Protein AF-A0A2E9CTK9-F1 (afdb_monomer)

Solvent-accessible surface area (backbone atoms only — not comparable to full-atom values): 4096 Å² total; per-residue (Å²): 130,83,79,82,72,87,67,53,73,70,54,47,54,51,52,51,49,57,40,45,79,71,69,48,56,70,65,60,53,36,50,52,53,8,48,55,50,38,55,49,49,42,75,74,47,71,88,56,93,81,86,80,86,61,58,98,51,71,71,15,54,21,39,61,57,46,105

Sequence (67 aa):
MSHASVLTAAQMRAAEQAAFDRGVDPYALMECAGKAVAQIIWRAGHRRDLLVLCGPGNNGGDGFVVA

Radius of gyration: 14.02 Å; Cα contacts (8 Å, |Δi|>4): 37; chains: 1; bounding box: 26×28×36 Å

Secondary structure (DSSP, 8-state):
--------HHHHHHHHHHHHTTT--HHHHHHHHHHHHHHHHHHHHTTS-------SSHHHHHHHHH-

Foldseek 3Di:
DPPPDPDDPVRVVVVLVVCVVVVDDLVVVLLVLLVVVLVVVCVVCVPDDDDQDADPDSVSSSSVSVD

Mean predicted aligned error: 3.96 Å

Structure (mmCIF, N/CA/C/O backbone):
data_AF-A0A2E9CTK9-F1
#
_entry.id   AF-A0A2E9CTK9-F1
#
loop_
_atom_site.group_PDB
_atom_site.id
_atom_site.type_symbol
_atom_site.label_atom_id
_atom_site.label_alt_id
_atom_site.label_comp_id
_atom_site.label_asym_id
_atom_site.label_entity_id
_atom_site.label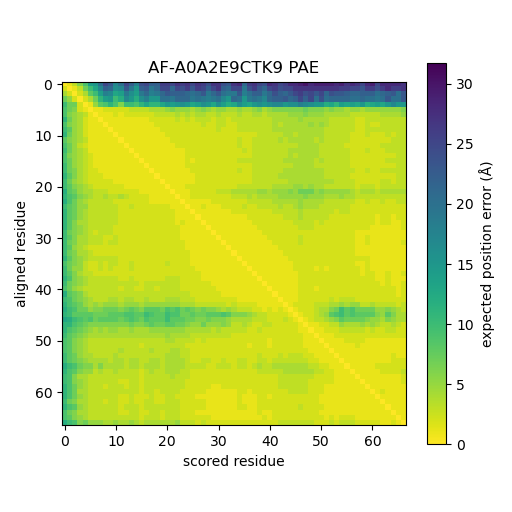_seq_id
_atom_site.pdbx_PDB_ins_code
_atom_site.Cartn_x
_atom_site.Cartn_y
_atom_site.Cartn_z
_atom_site.occupancy
_atom_site.B_iso_or_equiv
_atom_site.auth_seq_id
_atom_site.auth_comp_id
_atom_site.auth_asym_id
_atom_site.auth_atom_id
_atom_site.pdbx_PDB_model_num
ATOM 1 N N . MET A 1 1 ? -16.789 20.510 -5.823 1.00 44.59 1 MET A N 1
ATOM 2 C CA . MET A 1 1 ? -15.484 19.821 -5.903 1.00 44.59 1 MET A CA 1
ATOM 3 C C . MET A 1 1 ? -14.974 19.675 -4.483 1.00 44.59 1 MET A C 1
ATOM 5 O O . MET A 1 1 ? -14.732 20.697 -3.857 1.00 44.59 1 MET A O 1
ATOM 9 N N . SER A 1 2 ? -14.908 18.466 -3.920 1.00 57.16 2 SER A N 1
ATOM 10 C CA . SER A 1 2 ? -14.221 18.305 -2.635 1.00 57.16 2 SER A CA 1
ATOM 11 C C . SER A 1 2 ? -12.745 18.606 -2.872 1.00 57.16 2 SER A C 1
ATOM 13 O O . SER A 1 2 ? -12.138 17.993 -3.752 1.00 57.16 2 SER A O 1
ATOM 15 N N . HIS A 1 3 ? -12.169 19.551 -2.135 1.00 62.09 3 HIS A N 1
ATOM 16 C CA . HIS A 1 3 ? -10.719 19.682 -2.099 1.00 62.09 3 HIS A CA 1
ATOM 17 C C . HIS A 1 3 ? -10.160 18.349 -1.598 1.00 62.09 3 HIS A C 1
ATOM 19 O O . HIS A 1 3 ? -10.447 17.947 -0.473 1.00 62.09 3 HIS A O 1
ATOM 25 N N . ALA A 1 4 ? -9.436 17.627 -2.454 1.00 68.50 4 ALA A N 1
ATOM 26 C CA . ALA A 1 4 ? -8.693 16.458 -2.016 1.00 68.50 4 ALA A CA 1
ATOM 27 C C . ALA A 1 4 ? -7.552 16.967 -1.132 1.00 68.50 4 ALA A C 1
ATOM 29 O O . ALA A 1 4 ? -6.577 17.539 -1.620 1.00 68.50 4 ALA A O 1
ATOM 30 N N . SER A 1 5 ? -7.730 16.851 0.178 1.00 84.50 5 SER A N 1
ATOM 31 C CA . SER A 1 5 ? -6.728 17.243 1.159 1.00 84.50 5 SER A CA 1
ATOM 32 C C . SER A 1 5 ? -5.533 16.302 1.053 1.00 84.50 5 SER A C 1
ATOM 34 O O . SER A 1 5 ? -5.697 15.087 1.149 1.00 84.50 5 SER A O 1
ATOM 36 N N . VAL A 1 6 ? -4.324 16.847 0.917 1.00 91.75 6 VAL A N 1
ATOM 37 C CA . VAL A 1 6 ? -3.115 16.068 1.202 1.00 91.75 6 VAL A CA 1
ATOM 38 C C . VAL A 1 6 ? -3.088 15.821 2.710 1.00 91.75 6 VAL A C 1
ATOM 40 O O . VAL A 1 6 ? -3.030 16.769 3.493 1.00 91.75 6 VAL A O 1
ATOM 43 N N . LEU A 1 7 ? -3.191 14.556 3.113 1.00 94.12 7 LEU A N 1
ATOM 44 C CA . LEU A 1 7 ? -3.192 14.151 4.516 1.00 94.12 7 LEU A CA 1
ATOM 45 C C . LEU A 1 7 ? -1.761 13.934 5.014 1.00 94.12 7 LEU A C 1
ATOM 47 O O . LEU A 1 7 ? -0.900 13.428 4.296 1.00 94.12 7 LEU A O 1
ATOM 51 N N . THR A 1 8 ? -1.517 14.260 6.280 1.00 96.44 8 THR A N 1
ATOM 52 C CA . THR A 1 8 ? -0.329 13.770 6.989 1.00 96.44 8 THR A CA 1
ATOM 53 C C . THR A 1 8 ? -0.415 12.251 7.176 1.00 96.44 8 THR A C 1
ATOM 55 O O . THR A 1 8 ? -1.503 11.672 7.179 1.00 96.44 8 THR A O 1
ATOM 58 N N . ALA A 1 9 ? 0.720 11.589 7.423 1.00 95.19 9 ALA A N 1
ATOM 59 C CA . ALA A 1 9 ? 0.736 10.148 7.695 1.00 95.19 9 ALA A CA 1
ATOM 60 C C . ALA A 1 9 ? -0.153 9.755 8.892 1.00 95.19 9 ALA A C 1
ATOM 62 O O . ALA A 1 9 ? -0.804 8.713 8.868 1.00 95.19 9 ALA A O 1
ATOM 63 N N . ALA A 1 10 ? -0.218 10.600 9.927 1.00 97.25 10 ALA A N 1
ATOM 64 C CA . ALA A 1 10 ? -1.091 10.373 11.077 1.00 97.25 10 ALA A CA 1
ATOM 65 C C . ALA A 1 10 ? -2.579 10.462 10.697 1.00 97.25 10 ALA A C 1
ATOM 67 O O . ALA A 1 10 ? -3.373 9.630 11.125 1.00 97.25 10 ALA A O 1
ATOM 68 N N . GLN A 1 11 ? -2.948 11.430 9.854 1.00 96.94 11 GLN A N 1
ATOM 69 C CA . GLN A 1 11 ? -4.321 11.581 9.366 1.00 96.94 11 GLN A CA 1
ATOM 70 C C . GLN A 1 11 ? -4.743 10.425 8.452 1.00 96.94 11 GLN A C 1
ATOM 72 O O . GLN A 1 11 ? -5.873 9.962 8.569 1.00 96.94 11 GLN A O 1
ATOM 77 N N . MET A 1 12 ? -3.853 9.933 7.582 1.00 94.88 12 MET A N 1
ATOM 78 C CA . MET A 1 12 ? -4.154 8.782 6.722 1.00 94.88 12 MET A CA 1
ATOM 79 C C . MET A 1 12 ? -4.412 7.519 7.552 1.00 94.88 12 MET A C 1
ATOM 81 O O . MET A 1 12 ? -5.449 6.886 7.383 1.00 94.88 12 MET A O 1
ATOM 85 N N . ARG A 1 13 ? -3.544 7.219 8.530 1.00 94.56 13 ARG A N 1
ATOM 86 C CA . ARG A 1 13 ? -3.739 6.084 9.451 1.00 94.56 13 ARG A CA 1
ATOM 87 C C . ARG A 1 13 ? -5.046 6.187 10.233 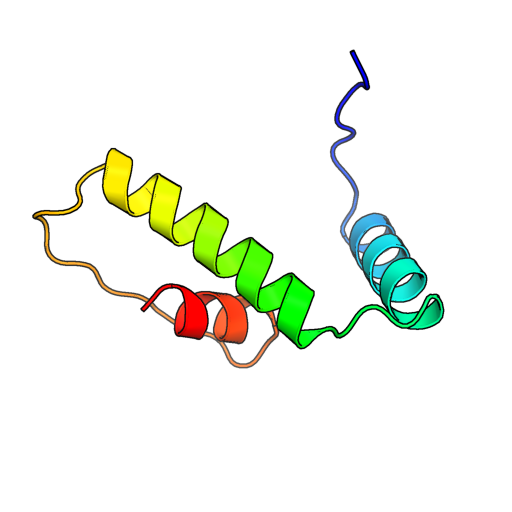1.00 94.56 13 ARG A C 1
ATOM 89 O O . ARG A 1 13 ? -5.740 5.193 10.404 1.00 94.56 13 ARG A O 1
ATOM 96 N N . ALA A 1 14 ? -5.399 7.388 10.695 1.00 96.62 14 ALA A N 1
ATOM 97 C CA . ALA A 1 14 ? -6.668 7.613 11.381 1.00 96.62 14 ALA A CA 1
ATOM 98 C C . ALA A 1 14 ? -7.876 7.388 10.453 1.00 96.62 14 ALA A C 1
ATOM 100 O O . ALA A 1 14 ? -8.891 6.853 10.891 1.00 96.62 14 ALA A O 1
ATOM 101 N N . ALA A 1 15 ? -7.770 7.763 9.175 1.00 94.94 15 ALA A N 1
ATOM 102 C CA . ALA A 1 15 ? -8.818 7.524 8.187 1.00 94.94 15 ALA A CA 1
ATOM 103 C C . ALA A 1 15 ? -8.979 6.030 7.854 1.00 94.94 15 ALA A C 1
ATOM 105 O O . ALA A 1 15 ? -10.110 5.553 7.779 1.00 94.94 15 ALA A O 1
ATOM 106 N N . GLU A 1 16 ? -7.875 5.293 7.705 1.00 95.00 16 GLU A N 1
ATOM 107 C CA . GLU A 1 16 ? -7.887 3.832 7.528 1.00 95.00 16 GLU A CA 1
ATOM 108 C C . GLU A 1 16 ? -8.516 3.143 8.739 1.00 95.00 16 GLU A C 1
ATOM 110 O O . GLU A 1 16 ? -9.456 2.366 8.583 1.00 95.00 16 GLU A O 1
ATOM 115 N N . GLN A 1 17 ? -8.080 3.502 9.951 1.00 96.06 17 GLN A N 1
ATOM 116 C CA . GLN A 1 17 ? -8.640 2.947 11.180 1.00 96.06 17 GLN A CA 1
ATOM 117 C C . GLN A 1 17 ? -10.145 3.213 11.281 1.00 96.06 17 GLN A C 1
ATOM 119 O O . GLN A 1 17 ? -10.911 2.297 11.552 1.00 96.06 17 GLN A O 1
ATOM 124 N N . ALA A 1 18 ? -10.594 4.431 10.966 1.00 97.25 18 ALA A N 1
ATOM 125 C CA . ALA A 1 18 ? -12.017 4.758 10.959 1.00 97.25 18 ALA A CA 1
ATOM 126 C C . ALA A 1 18 ? -12.822 3.955 9.918 1.00 97.25 18 ALA A C 1
ATOM 128 O O . ALA A 1 18 ? -14.024 3.761 10.100 1.00 97.25 18 ALA A O 1
ATOM 129 N N . ALA A 1 19 ? -12.201 3.503 8.823 1.00 96.12 19 ALA A N 1
ATOM 130 C CA . ALA A 1 19 ? -12.834 2.591 7.873 1.00 96.12 19 ALA A CA 1
ATOM 131 C C . ALA A 1 19 ? -12.924 1.168 8.447 1.00 96.12 19 ALA A C 1
ATOM 133 O O . ALA A 1 19 ? -13.987 0.549 8.369 1.00 96.12 19 ALA A O 1
ATOM 134 N N . PHE A 1 20 ? -11.857 0.680 9.083 1.00 95.81 20 PHE A N 1
ATOM 135 C CA . PHE A 1 20 ? -11.838 -0.632 9.739 1.00 95.81 20 PHE A CA 1
ATOM 136 C C . PHE A 1 20 ? -12.854 -0.715 10.880 1.00 95.81 20 PHE A C 1
ATOM 138 O O . PHE A 1 20 ? -13.602 -1.684 10.968 1.00 95.81 20 PHE A O 1
ATOM 145 N N . ASP A 1 21 ? -12.968 0.341 11.687 1.00 97.56 21 ASP A N 1
ATOM 146 C CA . ASP A 1 21 ? -13.942 0.440 12.780 1.00 97.56 21 ASP A CA 1
ATOM 147 C C . ASP A 1 21 ? -15.396 0.390 12.273 1.00 97.56 21 ASP A C 1
ATOM 149 O O . ASP A 1 21 ? -16.312 0.020 13.007 1.00 97.56 21 ASP A O 1
ATOM 153 N N . ARG A 1 22 ? -15.624 0.737 10.998 1.00 97.38 22 ARG A N 1
ATOM 154 C CA . ARG A 1 22 ? -16.924 0.622 10.310 1.00 97.38 22 ARG A CA 1
ATOM 155 C C . ARG A 1 22 ? -17.137 -0.740 9.644 1.00 97.38 22 ARG A C 1
ATOM 157 O O . ARG A 1 22 ? -18.147 -0.923 8.968 1.00 97.38 22 ARG A O 1
ATOM 164 N N . GLY A 1 23 ? -16.212 -1.680 9.825 1.00 97.44 23 GLY A N 1
ATOM 165 C CA . GLY A 1 23 ? -16.284 -3.035 9.283 1.00 97.44 23 GLY A CA 1
ATOM 166 C C . GLY A 1 23 ? -15.799 -3.168 7.841 1.00 97.44 23 GLY A C 1
ATOM 167 O O . GLY A 1 23 ? -16.095 -4.175 7.201 1.00 97.44 23 GLY A O 1
ATOM 168 N N . VAL A 1 24 ? -15.080 -2.176 7.303 1.00 97.31 24 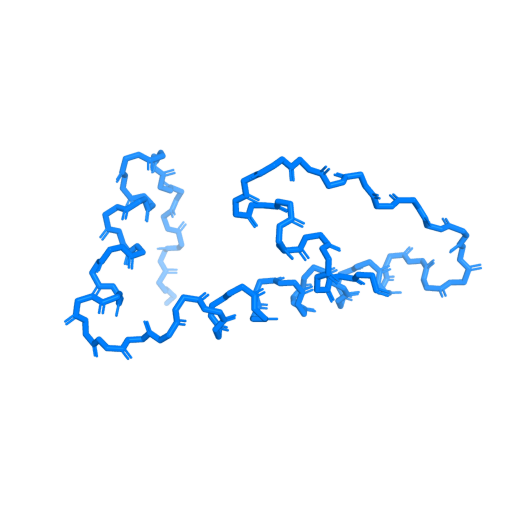VAL A N 1
ATOM 169 C CA . VAL A 1 24 ? -14.429 -2.334 5.996 1.00 97.31 24 VAL A CA 1
ATOM 170 C C . VAL A 1 24 ? -13.281 -3.327 6.135 1.00 97.31 24 VAL A C 1
ATOM 172 O O . VAL A 1 24 ? -12.410 -3.151 6.986 1.00 97.31 24 VAL A O 1
ATOM 175 N N . ASP A 1 25 ? -13.271 -4.348 5.280 1.00 96.12 25 ASP A N 1
ATOM 176 C CA . ASP A 1 25 ? -12.179 -5.315 5.206 1.00 96.12 25 ASP A CA 1
ATOM 177 C C . ASP A 1 25 ? -10.878 -4.619 4.752 1.00 96.12 25 ASP A C 1
ATOM 179 O O . ASP A 1 25 ? -10.851 -4.031 3.661 1.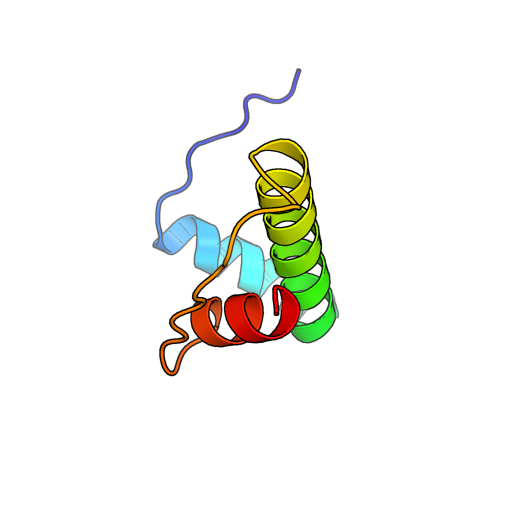00 96.12 25 ASP A O 1
ATOM 183 N N . PRO A 1 26 ? -9.791 -4.676 5.547 1.00 93.88 26 PRO A N 1
ATOM 184 C CA . PRO A 1 26 ? -8.491 -4.155 5.141 1.00 93.88 26 PRO A CA 1
ATOM 185 C C . PRO A 1 26 ? -8.001 -4.705 3.801 1.00 93.88 26 PRO A C 1
ATOM 187 O O . PRO A 1 26 ? -7.391 -3.964 3.028 1.00 93.88 26 PRO A O 1
ATOM 190 N N . TYR A 1 27 ? -8.297 -5.972 3.494 1.00 95.38 27 TYR A N 1
ATOM 191 C CA . TYR A 1 27 ? -7.895 -6.569 2.225 1.00 95.38 27 TYR A CA 1
ATOM 192 C C . TYR A 1 27 ? -8.641 -5.944 1.042 1.00 95.38 27 TYR A C 1
ATOM 194 O O . TYR A 1 27 ? -8.026 -5.638 0.026 1.00 95.38 27 TYR A O 1
ATOM 202 N N . ALA A 1 28 ? -9.927 -5.620 1.195 1.00 96.12 28 ALA A N 1
ATOM 203 C CA . ALA A 1 28 ? -10.689 -4.940 0.148 1.00 96.12 28 ALA A CA 1
ATOM 204 C C . ALA A 1 28 ? -10.144 -3.529 -0.164 1.00 96.12 28 ALA A C 1
ATOM 206 O O . ALA A 1 28 ? -10.176 -3.084 -1.316 1.00 96.12 28 ALA A O 1
ATOM 207 N N . LEU A 1 29 ? -9.616 -2.809 0.839 1.00 95.56 29 LEU A N 1
ATOM 208 C CA . LEU A 1 29 ? -8.933 -1.529 0.599 1.00 95.56 29 LEU A CA 1
ATOM 209 C C . LEU A 1 29 ? -7.611 -1.720 -0.156 1.00 95.56 29 LEU A C 1
ATOM 211 O O . LEU A 1 29 ? -7.340 -0.958 -1.086 1.00 95.56 29 LEU A O 1
ATOM 215 N N . MET A 1 30 ? -6.836 -2.748 0.196 1.00 96.94 30 MET A N 1
ATOM 216 C CA . MET A 1 30 ? -5.602 -3.131 -0.502 1.00 96.94 30 MET A CA 1
ATOM 217 C C . MET A 1 30 ? -5.876 -3.517 -1.965 1.00 96.94 30 MET A C 1
ATOM 219 O O . MET A 1 30 ? -5.207 -3.030 -2.875 1.00 96.94 30 MET A O 1
ATOM 223 N N . GLU A 1 31 ? -6.922 -4.308 -2.225 1.00 97.81 31 GLU A N 1
ATOM 224 C CA . GLU A 1 31 ? -7.363 -4.651 -3.582 1.00 97.81 31 GLU A CA 1
ATOM 225 C C . GLU A 1 31 ? -7.726 -3.405 -4.401 1.00 97.81 31 GLU A C 1
ATOM 227 O O . GLU A 1 31 ? -7.356 -3.277 -5.573 1.00 97.81 31 GLU A O 1
ATOM 232 N N . CYS A 1 32 ? -8.427 -2.452 -3.780 1.00 97.06 32 CYS A N 1
ATOM 233 C CA . CYS A 1 32 ? -8.782 -1.185 -4.410 1.00 97.06 32 CYS A CA 1
ATOM 234 C C . CYS A 1 32 ? -7.534 -0.359 -4.767 1.00 97.06 32 CYS A C 1
ATOM 236 O O . CYS A 1 32 ? -7.413 0.119 -5.902 1.00 97.06 32 CYS A O 1
ATOM 238 N N . 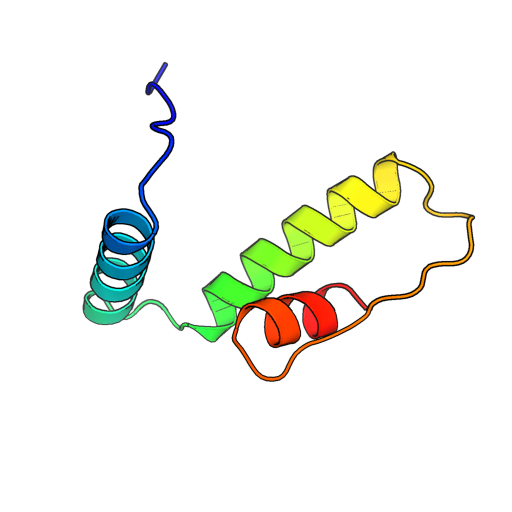ALA A 1 33 ? -6.591 -0.229 -3.828 1.00 96.88 33 ALA A N 1
ATOM 239 C CA . ALA A 1 33 ? -5.342 0.499 -4.022 1.00 96.88 33 ALA A CA 1
ATOM 240 C C . ALA A 1 33 ? -4.485 -0.136 -5.127 1.00 96.88 33 ALA A C 1
ATOM 242 O O . ALA A 1 33 ? -4.123 0.542 -6.096 1.00 96.88 33 ALA A O 1
ATOM 243 N N . GLY A 1 34 ? -4.234 -1.444 -5.045 1.00 97.75 34 GLY A N 1
ATOM 244 C CA . GLY A 1 34 ? -3.451 -2.174 -6.038 1.00 97.75 34 GLY A CA 1
ATOM 245 C C . GLY A 1 34 ? -4.073 -2.113 -7.435 1.00 97.75 34 GLY A C 1
ATOM 246 O O . GLY A 1 34 ? -3.384 -1.792 -8.405 1.00 97.75 34 GLY A O 1
ATOM 247 N N . LYS A 1 35 ? -5.397 -2.280 -7.559 1.00 97.88 35 LYS A N 1
ATOM 248 C C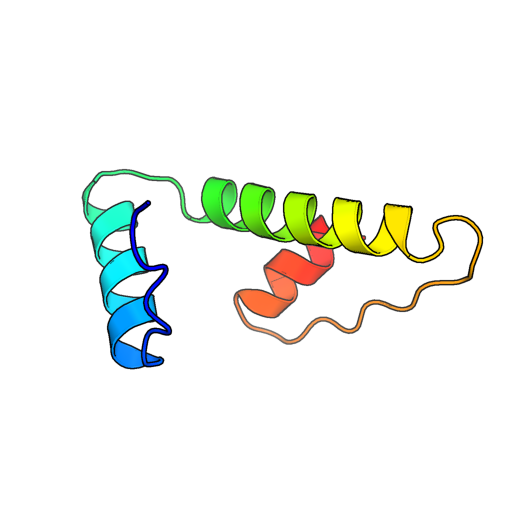A . LYS A 1 35 ? -6.105 -2.133 -8.843 1.00 97.88 35 LYS A CA 1
ATOM 249 C C . LYS A 1 35 ? -5.951 -0.732 -9.436 1.00 97.88 35 LYS A C 1
ATOM 251 O O . LYS A 1 35 ? -5.745 -0.600 -10.645 1.00 97.88 35 LYS A O 1
ATOM 256 N N . ALA A 1 36 ? -6.051 0.318 -8.621 1.00 98.12 36 ALA A N 1
ATOM 257 C CA . ALA A 1 36 ? -5.870 1.691 -9.087 1.00 98.12 36 ALA A CA 1
ATOM 258 C C . ALA A 1 36 ? -4.440 1.925 -9.607 1.00 98.12 36 ALA A C 1
ATOM 260 O O . ALA A 1 36 ? -4.262 2.521 -10.675 1.00 98.12 36 ALA A O 1
ATOM 261 N N . VAL A 1 37 ? -3.431 1.400 -8.905 1.00 97.56 37 VAL A N 1
ATOM 262 C CA . VAL A 1 37 ? -2.023 1.455 -9.330 1.00 97.56 37 VAL A CA 1
ATOM 263 C C . VAL A 1 37 ? -1.812 0.676 -10.632 1.00 97.56 37 VAL A C 1
ATOM 265 O O . VAL A 1 37 ? -1.269 1.233 -11.589 1.00 97.56 37 VAL A O 1
ATOM 268 N N . ALA A 1 38 ? -2.312 -0.558 -10.727 1.00 96.81 38 ALA A N 1
ATOM 269 C CA . ALA A 1 38 ? -2.211 -1.388 -11.928 1.00 96.81 38 ALA A CA 1
ATOM 270 C C . ALA A 1 38 ? -2.832 -0.702 -13.157 1.00 96.81 38 ALA A C 1
ATOM 272 O O . ALA A 1 38 ? -2.249 -0.698 -14.241 1.00 96.81 38 ALA A O 1
ATOM 273 N N . GLN A 1 39 ? -3.974 -0.028 -12.993 1.00 97.88 39 GLN A N 1
ATOM 274 C CA . GLN A 1 39 ? -4.596 0.750 -14.068 1.00 97.88 39 GLN A CA 1
ATOM 275 C C . GLN A 1 39 ? -3.734 1.932 -14.535 1.00 97.88 39 GLN A C 1
ATOM 277 O O . GLN A 1 39 ? -3.730 2.258 -15.726 1.00 97.88 39 GLN A O 1
ATOM 282 N N . ILE A 1 40 ? -3.021 2.599 -13.623 1.00 97.56 40 ILE A N 1
ATOM 283 C CA . ILE A 1 40 ? -2.088 3.680 -13.973 1.00 97.56 40 ILE A CA 1
ATOM 284 C C . ILE A 1 40 ? -0.893 3.110 -14.742 1.00 97.56 40 ILE A C 1
ATOM 286 O O . ILE A 1 40 ? -0.572 3.626 -15.813 1.00 97.56 40 ILE A O 1
ATOM 290 N N . ILE A 1 41 ? -0.286 2.027 -14.245 1.00 96.69 41 ILE A N 1
ATOM 291 C CA . ILE A 1 41 ? 0.837 1.338 -14.901 1.00 96.69 41 ILE A CA 1
ATOM 292 C C . ILE A 1 41 ? 0.438 0.887 -16.308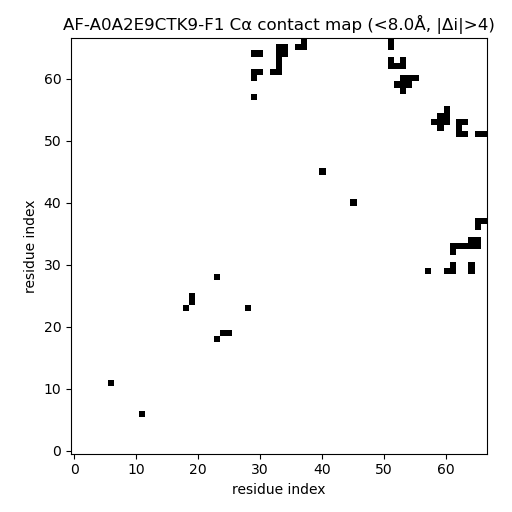 1.00 96.69 41 ILE A C 1
ATOM 294 O O . ILE A 1 41 ? 1.166 1.135 -17.272 1.00 96.69 41 ILE A O 1
ATOM 298 N N . TRP A 1 42 ? -0.756 0.306 -16.446 1.00 96.50 42 TRP A N 1
ATOM 299 C CA . TRP A 1 42 ? -1.277 -0.138 -17.732 1.00 96.50 42 TRP A CA 1
ATOM 300 C C . TRP A 1 42 ? -1.317 1.011 -18.749 1.00 96.50 42 TRP A C 1
ATOM 302 O O . TRP A 1 42 ? -0.787 0.903 -19.857 1.00 96.50 42 TRP A O 1
ATOM 312 N N . ARG A 1 43 ? -1.885 2.158 -18.355 1.00 97.50 43 ARG A N 1
ATOM 313 C CA . ARG A 1 43 ? -1.944 3.354 -19.210 1.00 97.50 43 ARG A CA 1
ATOM 314 C C . ARG A 1 43 ? -0.564 3.934 -19.523 1.00 97.50 43 ARG A C 1
ATOM 316 O O . ARG A 1 43 ? -0.379 4.474 -20.608 1.00 97.50 43 ARG A O 1
ATOM 323 N N . ALA A 1 44 ? 0.389 3.832 -18.599 1.00 95.62 44 ALA A N 1
ATOM 324 C CA . ALA A 1 44 ? 1.734 4.373 -18.770 1.00 95.62 44 ALA A CA 1
ATOM 325 C C . ALA A 1 44 ? 2.622 3.522 -19.700 1.00 95.62 44 ALA A C 1
ATOM 327 O O . ALA A 1 44 ? 3.523 4.059 -20.352 1.00 95.62 44 ALA A O 1
ATOM 328 N N . GLY A 1 45 ? 2.391 2.206 -19.787 1.00 93.81 45 GLY A N 1
ATOM 329 C CA . GLY A 1 45 ? 3.221 1.350 -20.635 1.00 93.81 45 GLY A CA 1
ATOM 330 C C . GLY A 1 45 ? 3.008 -0.153 -20.496 1.00 93.81 45 GLY A C 1
ATOM 331 O O . GLY A 1 45 ? 3.994 -0.869 -20.373 1.00 93.81 45 GLY A O 1
ATOM 332 N N . HIS A 1 46 ? 1.769 -0.645 -20.588 1.00 91.25 46 HIS A N 1
ATOM 333 C CA . HIS A 1 46 ? 1.389 -2.064 -20.426 1.00 91.25 46 HIS A CA 1
ATOM 334 C C . HIS A 1 46 ? 2.093 -3.124 -21.311 1.00 91.25 46 HIS A C 1
ATOM 336 O O . HIS A 1 46 ? 1.742 -4.299 -21.249 1.00 91.25 46 HIS A O 1
ATOM 342 N N . ARG A 1 47 ? 3.024 -2.743 -22.191 1.00 92.81 47 ARG A N 1
ATOM 343 C CA . ARG A 1 47 ? 3.807 -3.667 -23.038 1.00 92.81 47 ARG A CA 1
ATOM 344 C C . ARG A 1 47 ? 5.305 -3.636 -22.731 1.00 92.81 47 ARG A C 1
ATOM 346 O O . ARG A 1 47 ? 6.101 -4.078 -23.551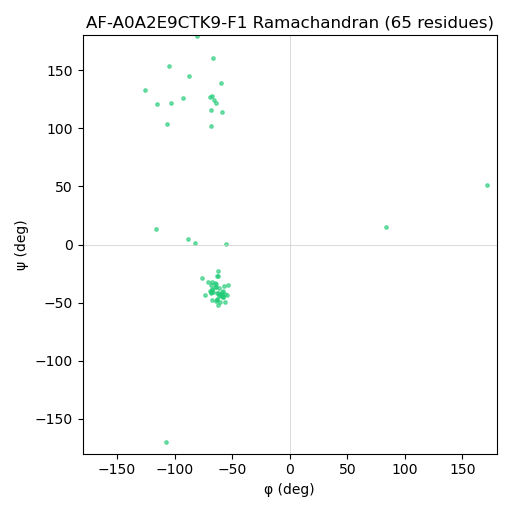 1.00 92.81 47 ARG A O 1
ATOM 353 N N . ARG A 1 48 ? 5.688 -3.038 -21.607 1.00 94.88 48 ARG A N 1
ATOM 354 C CA . ARG A 1 48 ? 7.069 -2.992 -21.128 1.00 94.88 48 ARG A CA 1
ATOM 355 C C . ARG A 1 48 ? 7.233 -3.957 -19.968 1.00 94.88 48 ARG A C 1
ATOM 357 O O . ARG A 1 48 ? 6.273 -4.210 -19.243 1.00 94.88 48 ARG A O 1
ATOM 364 N N . ASP A 1 49 ? 8.456 -4.434 -19.787 1.00 95.81 49 ASP A N 1
ATOM 365 C CA . ASP A 1 49 ? 8.814 -5.209 -18.606 1.00 95.81 49 ASP A CA 1
ATOM 366 C C . ASP A 1 49 ? 8.586 -4.369 -17.341 1.00 95.81 49 ASP A C 1
ATOM 368 O O . ASP A 1 49 ? 8.882 -3.169 -17.308 1.00 95.81 49 ASP A O 1
ATOM 372 N N . LEU A 1 50 ? 8.041 -5.006 -16.305 1.00 94.81 50 LEU A N 1
ATOM 373 C CA . LEU A 1 50 ? 7.714 -4.396 -15.021 1.00 94.81 50 LEU A CA 1
ATOM 374 C C . LEU A 1 50 ? 8.377 -5.193 -13.897 1.00 94.81 50 LEU A C 1
ATOM 376 O O . LEU A 1 50 ? 8.263 -6.414 -13.844 1.00 94.81 50 LEU A O 1
ATOM 380 N N . LEU A 1 51 ? 9.023 -4.484 -12.972 1.00 96.69 51 LEU A N 1
ATOM 381 C CA . LEU A 1 51 ? 9.525 -5.038 -11.719 1.00 96.69 51 LEU A CA 1
ATOM 382 C C . LEU A 1 51 ? 8.775 -4.391 -10.553 1.00 96.69 51 LEU A C 1
ATOM 384 O O . LEU A 1 51 ? 8.841 -3.174 -10.380 1.00 96.69 51 LEU A O 1
ATOM 388 N N . VAL A 1 52 ? 8.096 -5.205 -9.744 1.00 96.69 52 VAL A N 1
ATOM 389 C CA . VAL A 1 52 ? 7.436 -4.766 -8.508 1.00 96.69 52 VAL A CA 1
ATOM 390 C C . VAL A 1 52 ? 8.286 -5.200 -7.314 1.00 96.69 52 VAL A C 1
ATOM 392 O O . VAL A 1 52 ? 8.575 -6.382 -7.148 1.00 96.69 52 VAL A O 1
ATOM 395 N N . LEU A 1 53 ? 8.719 -4.240 -6.492 1.00 97.88 53 LEU A N 1
ATOM 396 C CA . LEU A 1 53 ? 9.533 -4.488 -5.299 1.00 97.88 53 LEU A CA 1
ATOM 397 C C . LEU A 1 53 ? 8.679 -4.307 -4.042 1.00 97.88 53 LEU A C 1
ATOM 399 O O . LEU A 1 53 ? 8.393 -3.181 -3.634 1.00 97.88 53 LEU A O 1
ATOM 403 N N . CYS A 1 54 ? 8.277 -5.417 -3.427 1.00 97.88 54 CYS A N 1
ATOM 404 C CA . CYS A 1 54 ? 7.388 -5.412 -2.266 1.00 97.88 54 CYS A CA 1
ATOM 405 C C . CYS A 1 54 ? 8.177 -5.399 -0.948 1.00 97.88 54 CYS A C 1
ATOM 407 O O . CYS A 1 54 ? 9.016 -6.264 -0.702 1.00 97.88 54 CYS A O 1
ATOM 409 N N . GLY A 1 55 ? 7.883 -4.428 -0.079 1.00 97.56 55 GLY A N 1
ATOM 410 C CA . GLY A 1 55 ? 8.354 -4.426 1.311 1.00 97.56 55 GLY A CA 1
ATOM 411 C C . GLY A 1 55 ? 7.503 -5.320 2.231 1.00 97.56 55 GLY A C 1
ATOM 412 O O . GLY A 1 55 ? 6.512 -5.889 1.787 1.00 97.56 55 GLY A O 1
ATOM 413 N N . PRO A 1 56 ? 7.824 -5.420 3.534 1.00 97.19 56 PRO A N 1
ATOM 414 C CA . PRO A 1 56 ? 7.106 -6.297 4.470 1.00 97.19 56 PRO A CA 1
ATOM 415 C C . PRO A 1 56 ? 5.793 -5.712 5.040 1.00 97.19 56 PRO A C 1
ATOM 417 O O . PRO A 1 56 ? 5.178 -6.337 5.896 1.00 97.19 56 PRO A O 1
ATOM 420 N N . GLY A 1 57 ? 5.389 -4.500 4.642 1.00 94.56 57 GLY A N 1
ATOM 421 C CA . GLY A 1 57 ? 4.206 -3.803 5.177 1.00 94.56 57 GLY A CA 1
ATOM 422 C C . GLY A 1 57 ? 3.020 -3.754 4.207 1.00 94.56 57 GLY A C 1
ATOM 423 O O . GLY A 1 57 ? 3.063 -4.361 3.140 1.00 94.56 57 GLY A O 1
ATOM 424 N N . ASN A 1 58 ? 1.993 -2.961 4.540 1.00 94.50 58 ASN A N 1
ATOM 425 C CA . ASN A 1 58 ? 0.758 -2.831 3.743 1.00 94.50 58 ASN A CA 1
ATOM 426 C C . ASN A 1 58 ? 1.024 -2.451 2.278 1.00 94.50 58 ASN A C 1
ATOM 428 O O . ASN A 1 58 ? 0.503 -3.106 1.385 1.00 94.50 58 ASN A O 1
ATOM 432 N N . ASN A 1 59 ? 1.934 -1.501 2.026 1.00 94.81 59 ASN A N 1
ATOM 433 C CA . ASN A 1 59 ? 2.325 -1.128 0.660 1.00 94.81 59 ASN A CA 1
ATOM 434 C C . ASN A 1 59 ? 2.976 -2.286 -0.117 1.00 94.81 59 ASN A C 1
ATOM 436 O O . ASN A 1 59 ? 2.949 -2.313 -1.343 1.00 94.81 59 ASN A O 1
ATOM 440 N N . GLY A 1 60 ? 3.610 -3.231 0.582 1.00 97.19 60 GLY A N 1
ATOM 441 C CA . GLY A 1 60 ? 4.098 -4.459 -0.038 1.00 97.19 60 GLY A CA 1
ATOM 442 C C . GLY A 1 60 ? 2.951 -5.363 -0.470 1.00 97.19 60 GLY A C 1
ATOM 443 O O . GLY A 1 60 ? 2.994 -5.903 -1.570 1.00 97.19 60 GLY A O 1
ATOM 444 N N . GLY A 1 61 ? 1.908 -5.462 0.359 1.00 96.81 61 GLY A N 1
ATOM 445 C CA . GLY A 1 61 ? 0.644 -6.112 0.013 1.00 96.81 61 GLY A CA 1
ATOM 446 C C . GLY A 1 61 ? -0.019 -5.495 -1.220 1.00 96.81 61 GLY A C 1
ATOM 447 O O . GLY A 1 61 ? -0.367 -6.228 -2.142 1.00 96.81 61 GLY A O 1
ATOM 448 N N . ASP A 1 62 ? -0.080 -4.161 -1.304 1.00 97.81 62 ASP A N 1
ATOM 449 C CA . ASP A 1 62 ? -0.551 -3.466 -2.513 1.00 97.81 62 ASP A CA 1
ATOM 450 C C . ASP A 1 62 ? 0.267 -3.886 -3.744 1.00 97.81 62 ASP A C 1
ATOM 452 O O . ASP A 1 62 ? -0.288 -4.147 -4.808 1.00 97.81 62 ASP A O 1
ATOM 456 N N . GLY A 1 63 ? 1.593 -3.998 -3.598 1.00 97.38 63 GLY A N 1
ATOM 457 C CA . GLY A 1 63 ? 2.488 -4.469 -4.655 1.00 97.38 63 GLY A CA 1
ATOM 458 C C . GLY A 1 63 ? 2.190 -5.900 -5.119 1.00 97.38 63 GLY A C 1
ATOM 459 O O . GLY A 1 63 ? 2.247 -6.169 -6.315 1.00 97.38 63 GLY A O 1
ATOM 460 N N . PHE A 1 64 ? 1.805 -6.800 -4.209 1.00 96.81 64 PHE A N 1
ATOM 461 C CA . PHE A 1 64 ? 1.352 -8.146 -4.581 1.00 96.81 64 PHE A CA 1
ATOM 462 C C . PHE A 1 64 ? 0.018 -8.141 -5.329 1.00 96.81 64 PHE A C 1
ATOM 464 O O . PHE A 1 6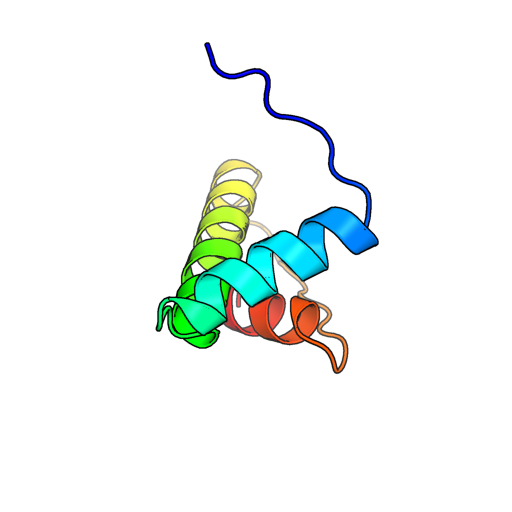4 ? -0.174 -8.986 -6.190 1.00 96.81 64 PHE A O 1
ATOM 471 N N . VAL A 1 65 ? -0.887 -7.203 -5.035 1.00 97.50 65 VAL A N 1
ATOM 472 C CA . VAL A 1 65 ? -2.134 -7.025 -5.805 1.00 97.50 65 VAL A CA 1
ATOM 473 C C . VAL A 1 65 ? -1.858 -6.438 -7.195 1.00 97.50 65 VAL A C 1
ATOM 475 O O . VAL A 1 65 ? -2.596 -6.708 -8.140 1.00 97.50 65 VAL A O 1
ATOM 478 N N . VAL A 1 66 ? -0.829 -5.595 -7.328 1.00 97.00 66 VAL A N 1
ATOM 479 C CA . VAL A 1 66 ? -0.438 -4.994 -8.615 1.00 97.00 66 VAL A CA 1
ATOM 480 C C . VAL A 1 66 ? 0.126 -6.030 -9.593 1.00 97.00 66 VAL A C 1
ATOM 482 O O . VAL A 1 66 ? -0.057 -5.855 -10.800 1.00 97.00 66 VAL A O 1
ATOM 485 N N . ALA A 1 67 ? 0.846 -7.033 -9.084 1.00 93.81 67 ALA A N 1
ATOM 486 C CA . ALA A 1 67 ? 1.538 -8.058 -9.867 1.00 93.81 67 ALA A CA 1
ATOM 487 C C . ALA A 1 67 ? 0.581 -9.128 -10.417 1.00 93.81 67 ALA A C 1
ATOM 489 O O . ALA A 1 67 ? 0.758 -9.490 -11.604 1.00 93.81 67 ALA A O 1
#

pLDDT: mean 93.74, std 9.46, range [44.59, 98.12]